Protein 1S7I (pdb70)

Sequence (124 aa):
LYFQGNMKYLCLIYFDEAKLAAVPAEELAAIVDECMTYSDQLGKAGHYIASHALQSVQTATTLRHQGGRLAMTDGPFAETKEQLGGFYLIEARDLNQALQIAAKIPPGRLGCVEVRPVKEWEGS

B-factor: mean 33.37, std 12.01, range [13.42, 81.53]

Radius of gyration: 16.92 Å; Cα contacts (8 Å, |Δi|>4): 198; chains: 1; bounding box: 26×42×53 Å

CATH classification: 3.30.70.1060

Secondary structure (DSSP, 8-state):
------EEEEEEEEE-GGGSSSS-HHHHHHHHHHHHHHHHHHHHHT-EEEEEEPPPGGG-EEEEE-SS-EEEEES-SS--SSEEEEEEEEEESSHHHHHHHHTT-GGGGGSEEEEEE-S-----

Solvent-accessible surface area: 8825 Å² total; per-residue (Å²): 211,182,86,106,33,54,80,49,8,55,0,16,7,55,21,21,45,86,116,55,100,87,28,80,83,152,90,47,52,43,13,94,88,78,24,124,75,29,21,93,105,7,38,196,69,48,33,79,65,31,22,122,96,83,149,39,35,149,85,32,82,27,99,148,144,143,60,80,172,106,49,143,77,131,9,34,149,44,159,62,150,60,28,62,12,1,47,4,41,0,47,8,147,50,76,102,41,0,79,118,12,5,91,136,3,6,20,12,150,47,37,57,38,64,26,132,74,49,199,128,137,94,40,112

InterPro domains:
  IPR005545 YCII-related [PF03795] (1-116)
  IPR011008 Dimeric alpha-beta barrel [SSF54909] (1-116)

Structure (mmCIF, N/CA/C/O backbone):
data_1S7I
#
_entry.id   1S7I
#
_cell.length_a   103.437
_cell.length_b   103.437
_cell.length_c   103.437
_cell.angle_alpha   90.00
_cell.angle_beta   90.00
_cell.angle_gamma   90.00
#
_symmetry.space_group_name_H-M   'P 41 3 2'
#
loop_
_entity.id
_entity.type
_entity.pdbx_description
1 polymer 'hypothetical protein PA1349'
2 water water
#
loop_
_atom_site.group_PDB
_atom_site.id
_atom_site.type_symbol
_atom_site.label_atom_id
_atom_site.label_alt_id
_atom_site.label_comp_id
_atom_site.label_asym_id
_atom_site.label_entity_id
_atom_site.label_seq_id
_atom_site.pdbx_PDB_ins_code
_atom_site.Cartn_x
_atom_site.Cartn_y
_atom_site.Cartn_z
_atom_site.occupancy
_atom_site.B_iso_or_equiv
_atom_site.auth_seq_id
_atom_site.auth_comp_id
_atom_site.auth_asym_id
_atom_site.auth_atom_id
_atom_site.pdbx_PDB_model_num
ATOM 1 N N . LEU A 1 1 ? -19.416 30.604 -46.646 1.00 43.41 1 LEU A N 1
ATOM 2 C CA . LEU A 1 1 ? -18.220 30.905 -45.809 1.00 43.17 1 LEU A CA 1
ATOM 3 C C . LEU A 1 1 ? -18.680 31.251 -44.402 1.00 42.84 1 LEU A C 1
ATOM 4 O O . LEU A 1 1 ? -19.711 31.896 -44.213 1.00 42.74 1 LEU A O 1
ATOM 9 N N . TYR A 1 2 ? -17.907 30.816 -43.417 1.00 41.79 2 TYR A N 1
ATOM 10 C CA . TYR A 1 2 ? -18.241 31.062 -42.027 1.00 40.54 2 TYR A CA 1
ATOM 11 C C . TYR A 1 2 ? -17.249 32.020 -41.397 1.00 40.93 2 TYR A C 1
ATOM 12 O O . TYR A 1 2 ? -16.089 32.081 -41.812 1.00 41.28 2 TYR A O 1
ATOM 21 N N . PHE A 1 3 ? -17.709 32.779 -40.407 1.00 40.21 3 PHE A N 1
ATOM 22 C CA . PHE A 1 3 ? -16.830 33.699 -39.705 1.00 40.62 3 PHE A CA 1
ATOM 23 C C . PHE A 1 3 ? -15.769 32.787 -39.096 1.00 41.58 3 PHE A C 1
ATOM 24 O O . PHE A 1 3 ? -16.100 31.703 -38.618 1.00 41.29 3 PHE A O 1
ATOM 32 N N . GLN A 1 4 ? -14.507 33.203 -39.097 1.00 42.65 4 GLN A N 1
ATOM 33 C CA . GLN A 1 4 ? -13.475 32.330 -38.559 1.00 45.06 4 GLN A CA 1
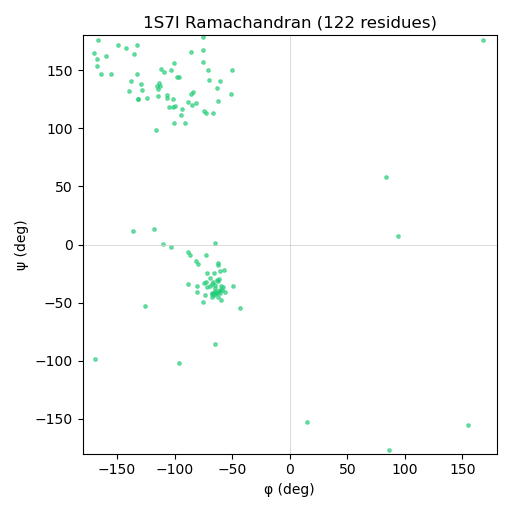ATOM 34 C C . GLN A 1 4 ? -13.099 32.435 -37.089 1.00 46.39 4 GLN A C 1
ATOM 35 O O . GLN A 1 4 ? -12.403 33.347 -36.647 1.00 46.01 4 GLN A O 1
ATOM 41 N N . GLY A 1 5 ? -13.599 31.434 -36.367 1.00 49.52 5 GLY A N 1
ATOM 42 C CA . GLY A 1 5 ? -13.416 31.234 -34.936 1.00 49.93 5 GLY A CA 1
ATOM 43 C C . GLY A 1 5 ? -12.910 32.269 -33.955 1.00 48.79 5 GLY A C 1
ATOM 44 O O . GLY A 1 5 ? -13.081 33.477 -34.124 1.00 50.07 5 GLY A O 1
ATOM 45 N N . ASN A 1 6 ? -12.295 31.734 -32.900 1.00 48.00 6 ASN A N 1
ATOM 46 C CA . ASN A 1 6 ? -11.713 32.482 -31.788 1.00 46.10 6 ASN A CA 1
ATOM 47 C C . ASN A 1 6 ? -12.750 32.850 -30.726 1.00 42.99 6 ASN A C 1
ATOM 48 O O . ASN A 1 6 ? -12.970 34.022 -30.423 1.00 42.04 6 ASN A O 1
ATOM 53 N N . MET A 1 7 ? -13.392 31.821 -30.177 1.00 40.43 7 MET A N 1
ATOM 54 C CA . MET A 1 7 ? -14.380 31.987 -29.116 1.00 37.93 7 MET A CA 1
ATOM 55 C C . MET A 1 7 ? -13.589 32.029 -27.816 1.00 33.61 7 MET A C 1
ATOM 56 O O . MET A 1 7 ? -12.878 31.075 -27.501 1.00 31.35 7 MET A O 1
ATOM 61 N N . LYS A 1 8 ? -13.700 33.126 -27.070 1.00 29.52 8 LYS A N 1
ATOM 62 C CA . LYS A 1 8 ? -12.978 33.258 -25.806 1.00 26.08 8 LYS A CA 1
ATOM 63 C C . LYS A 1 8 ? -13.894 33.198 -24.583 1.00 25.29 8 LYS A C 1
ATOM 64 O O . LYS A 1 8 ? -15.056 33.613 -24.633 1.00 24.53 8 LYS A O 1
ATOM 70 N N . TYR A 1 9 ? -13.357 32.674 -23.486 1.00 23.10 9 TYR A N 1
ATOM 71 C CA . TYR A 1 9 ? -14.109 32.524 -22.249 1.00 22.53 9 TYR A CA 1
ATOM 72 C C . TYR A 1 9 ? -13.270 32.920 -21.046 1.00 22.59 9 TYR A C 1
ATOM 73 O O . TYR A 1 9 ? -12.074 32.628 -20.993 1.00 22.39 9 TYR A O 1
ATOM 82 N N . LEU A 1 10 ? -13.903 33.583 -20.083 1.00 21.36 10 LEU A N 1
ATOM 83 C CA . LEU A 1 10 ? -13.224 33.977 -18.853 1.00 21.29 10 LEU A CA 1
ATOM 84 C C . LEU A 1 10 ? -13.602 32.953 -17.768 1.00 20.79 10 LEU A C 1
ATOM 85 O O . LEU A 1 10 ? -14.776 32.770 -17.444 1.00 21.02 10 LEU A O 1
ATOM 90 N N . CYS A 1 11 ? -12.606 32.260 -17.233 1.00 20.73 11 CYS A N 1
ATOM 91 C CA . CYS A 1 11 ? -12.846 31.265 -16.196 1.00 21.93 11 CYS A CA 1
ATOM 92 C C . CYS A 1 11 ? -12.495 31.909 -14.862 1.00 22.12 11 CYS A C 1
ATOM 93 O O . CYS A 1 11 ? -11.319 32.089 -14.534 1.00 21.05 11 CYS A O 1
ATOM 96 N N . LEU A 1 12 ? -13.538 32.268 -14.115 1.00 21.68 12 LEU A N 1
ATOM 97 C CA . LEU A 1 12 ? -13.405 32.947 -12.827 1.00 21.36 12 LEU A CA 1
ATOM 98 C C . LEU A 1 12 ? -13.279 31.981 -11.662 1.00 20.88 12 LEU A C 1
ATOM 99 O O . LEU A 1 12 ? -14.150 31.146 -11.436 1.00 20.75 12 LEU A O 1
ATOM 104 N N . ILE A 1 13 ? -12.185 32.117 -10.921 1.00 21.21 13 ILE A N 1
ATOM 105 C CA . ILE A 1 13 ? -11.905 31.264 -9.775 1.00 21.42 13 ILE A CA 1
ATOM 106 C C . ILE A 1 13 ? -12.388 31.916 -8.487 1.00 21.74 13 ILE A C 1
ATOM 107 O O . ILE A 1 13 ? -11.842 32.924 -8.034 1.00 21.65 13 ILE A O 1
ATOM 112 N N . TYR A 1 14 ? -13.423 31.315 -7.911 1.00 20.76 14 TYR A N 1
ATOM 113 C CA . TYR A 1 14 ? -14.054 31.800 -6.694 1.00 21.14 14 TYR A CA 1
ATOM 114 C C . TYR A 1 14 ? -13.841 30.859 -5.508 1.00 22.60 14 TYR A C 1
ATOM 115 O O . TYR A 1 14 ? -13.959 29.643 -5.643 1.00 22.85 14 TYR A O 1
ATOM 124 N N . PHE A 1 15 ? -13.522 31.426 -4.350 1.00 23.20 15 PHE A N 1
ATOM 125 C CA . PHE A 1 15 ? -13.349 30.635 -3.138 1.00 23.89 15 PHE A CA 1
ATOM 126 C C . PHE A 1 15 ? -13.299 31.522 -1.910 1.00 24.48 15 PHE A C 1
ATOM 127 O O . PHE A 1 15 ? -12.943 32.694 -1.986 1.00 23.21 15 PHE A O 1
ATOM 135 N N . ASP A 1 16 ? -13.687 30.950 -0.780 1.00 25.38 16 ASP A N 1
ATOM 136 C CA . ASP A 1 16 ? -13.697 31.655 0.487 1.00 27.65 16 ASP A CA 1
ATOM 137 C C . ASP A 1 16 ? -12.254 31.832 0.972 1.00 28.71 16 ASP A C 1
ATOM 138 O O . ASP A 1 16 ? -11.586 30.850 1.296 1.00 30.17 16 ASP A O 1
ATOM 143 N N . GLU A 1 17 ? -11.770 33.071 1.019 1.00 28.96 17 GLU A N 1
ATOM 144 C CA . GLU A 1 17 ? -10.402 33.336 1.475 1.00 30.32 17 GLU A CA 1
ATOM 145 C C . GLU A 1 17 ? -10.168 32.850 2.899 1.00 32.52 17 GLU A C 1
ATOM 146 O O . GLU A 1 17 ? -9.084 32.381 3.234 1.00 33.58 17 GLU A O 1
ATOM 152 N N . ALA A 1 18 ? -11.196 32.968 3.730 1.00 35.06 18 ALA A N 1
ATOM 153 C CA . ALA A 1 18 ? -11.117 32.578 5.131 1.00 39.32 18 ALA A CA 1
ATOM 154 C C . ALA A 1 18 ? -10.902 31.097 5.350 1.00 41.97 18 ALA A C 1
ATOM 155 O O . ALA A 1 18 ? -10.833 30.645 6.487 1.00 44.51 18 ALA A O 1
ATOM 157 N N . LYS A 1 19 ? -10.790 30.338 4.270 1.00 45.52 19 LYS A N 1
ATOM 158 C CA . LYS A 1 19 ? -10.590 28.907 4.396 1.00 48.00 19 LYS A CA 1
ATOM 159 C C . LYS A 1 19 ? -9.269 28.435 3.810 1.00 50.09 19 LYS A C 1
ATOM 160 O O . LYS A 1 19 ? -9.061 27.243 3.623 1.00 52.48 19 LYS A O 1
ATOM 166 N N . LEU A 1 20 ? -8.376 29.379 3.529 1.00 51.89 20 LEU A N 1
ATOM 167 C CA . LEU A 1 20 ? -7.055 29.058 2.996 1.00 53.51 20 LEU A CA 1
ATOM 168 C C . LEU A 1 20 ? -6.134 28.789 4.179 1.00 55.29 20 LEU A C 1
ATOM 169 O O . LEU A 1 20 ? -4.997 28.346 4.021 1.00 56.88 20 LEU A O 1
ATOM 174 N N . ALA A 1 21 ? -6.640 29.083 5.370 1.00 56.00 21 ALA A N 1
ATOM 175 C CA . ALA A 1 21 ? -5.887 28.869 6.591 1.00 56.51 21 ALA A CA 1
ATOM 176 C C . ALA A 1 21 ? -6.016 27.395 6.932 1.00 56.84 21 ALA A C 1
ATOM 177 O O . ALA A 1 21 ? -5.080 26.768 7.427 1.00 57.52 21 ALA A O 1
ATOM 179 N N . ALA A 1 22 ? -7.190 26.847 6.644 1.00 56.54 22 ALA A N 1
ATOM 180 C CA . ALA A 1 22 ? -7.473 25.447 6.912 1.00 56.90 22 ALA A CA 1
ATOM 181 C C . ALA A 1 22 ? -6.719 24.517 5.962 1.00 57.18 22 ALA A C 1
ATOM 182 O O . ALA A 1 22 ? -6.471 23.355 6.288 1.00 57.63 22 ALA A O 1
ATOM 184 N N . VAL A 1 23 ? -6.355 25.024 4.787 1.00 56.83 23 VAL A N 1
ATOM 185 C CA . VAL A 1 23 ? -5.643 24.210 3.810 1.00 56.15 23 VAL A CA 1
ATOM 186 C C . VAL A 1 23 ? -4.158 24.142 4.120 1.00 56.81 23 VAL A C 1
ATOM 187 O O . VAL A 1 23 ? -3.477 25.168 4.180 1.00 57.61 23 VAL A O 1
ATOM 191 N N . PRO A 1 24 ? -3.632 22.922 4.319 1.00 56.84 24 PRO A N 1
ATOM 192 C CA . PRO A 1 24 ? -2.210 22.760 4.621 1.00 56.49 24 PRO A CA 1
ATOM 193 C C . PRO A 1 24 ? -1.350 23.496 3.607 1.00 56.75 24 PRO A C 1
ATOM 194 O O . PRO A 1 24 ? -1.525 23.347 2.399 1.00 56.45 24 PRO A O 1
ATOM 198 N N . ALA A 1 25 ? -0.429 24.300 4.122 1.00 57.12 25 ALA A N 1
ATOM 199 C CA . ALA A 1 25 ? 0.470 25.098 3.301 1.00 57.58 25 ALA A CA 1
ATOM 200 C C . ALA A 1 25 ? 1.167 24.331 2.180 1.00 58.22 25 ALA A C 1
ATOM 201 O O . ALA A 1 25 ? 1.389 24.876 1.099 1.00 58.65 25 ALA A O 1
ATOM 203 N N . GLU A 1 26 ? 1.515 23.074 2.428 1.00 59.12 26 GLU A N 1
ATOM 204 C CA . GLU A 1 26 ? 2.209 22.286 1.417 1.00 59.96 26 GLU A CA 1
ATOM 205 C C . GLU A 1 26 ? 1.308 21.887 0.255 1.00 59.12 26 GLU A C 1
ATOM 206 O O . GLU A 1 26 ? 1.749 21.838 -0.894 1.00 58.77 26 GLU A O 1
ATOM 212 N N . GLU A 1 27 ? 0.049 21.598 0.562 1.00 57.92 27 GLU A N 1
ATOM 213 C CA . GLU A 1 27 ? -0.924 21.219 -0.454 1.00 57.17 27 GLU A CA 1
ATOM 214 C C . GLU A 1 27 ? -1.291 22.453 -1.272 1.00 54.64 27 GLU A C 1
ATOM 215 O O . GLU A 1 27 ? -1.583 22.374 -2.464 1.00 53.49 27 GLU A O 1
ATOM 221 N N . LEU A 1 28 ? -1.262 23.595 -0.600 1.00 52.72 28 LEU A N 1
ATOM 222 C CA . LEU A 1 28 ? -1.570 24.882 -1.201 1.00 49.94 28 LEU A CA 1
ATOM 223 C C . LEU A 1 28 ? -0.479 25.203 -2.226 1.00 48.08 28 LEU A C 1
ATOM 224 O O . LEU A 1 28 ? -0.733 25.840 -3.251 1.00 47.21 28 LEU A O 1
ATOM 229 N N . ALA A 1 29 ? 0.738 24.748 -1.935 1.00 46.23 29 ALA A N 1
ATOM 230 C CA . ALA A 1 29 ? 1.883 24.965 -2.813 1.00 44.46 29 ALA A CA 1
ATOM 231 C C . ALA A 1 29 ? 1.778 24.053 -4.028 1.00 44.02 29 ALA A C 1
ATOM 232 O O . ALA A 1 29 ? 2.197 24.410 -5.129 1.00 44.33 29 ALA A O 1
ATOM 234 N N . ALA A 1 30 ? 1.216 22.869 -3.815 1.00 42.98 30 ALA A N 1
ATOM 235 C CA . ALA A 1 30 ? 1.032 21.908 -4.890 1.00 42.22 30 ALA A CA 1
ATOM 236 C C . ALA A 1 30 ? 0.093 22.511 -5.933 1.00 42.35 30 ALA A C 1
ATOM 237 O O . ALA A 1 30 ? 0.353 22.431 -7.137 1.00 42.82 30 ALA A O 1
ATOM 239 N N . ILE A 1 31 ? -0.999 23.112 -5.460 1.00 41.52 31 ILE A N 1
ATOM 240 C CA . ILE A 1 31 ? -1.981 23.747 -6.339 1.00 40.25 31 ILE A CA 1
ATOM 241 C C . ILE A 1 31 ? -1.283 24.782 -7.207 1.00 39.10 31 ILE A C 1
ATOM 242 O O . ILE A 1 31 ? -1.579 24.908 -8.396 1.00 38.60 31 ILE A O 1
ATOM 247 N N . VAL A 1 32 ? -0.357 25.522 -6.602 1.00 37.13 32 VAL A N 1
ATOM 248 C CA . VAL A 1 32 ? 0.383 26.541 -7.329 1.00 37.12 32 VAL A CA 1
ATOM 249 C C . VAL A 1 32 ? 1.244 25.906 -8.409 1.00 38.06 32 VAL A C 1
ATOM 250 O O . VAL A 1 32 ? 1.377 26.449 -9.506 1.00 37.38 32 VAL A O 1
ATOM 254 N N . ASP A 1 33 ? 1.820 24.747 -8.108 1.00 39.51 33 ASP A N 1
ATOM 255 C CA . ASP A 1 33 ? 2.662 24.070 -9.084 1.00 41.55 33 ASP A CA 1
ATOM 256 C C . ASP A 1 33 ? 1.871 23.439 -10.213 1.00 40.52 33 ASP A C 1
ATOM 257 O O . ASP A 1 33 ? 2.251 23.547 -11.379 1.00 39.27 33 ASP A O 1
ATOM 262 N N . GLU A 1 34 ? 0.773 22.779 -9.861 1.00 39.97 34 GLU A N 1
ATOM 263 C CA . GLU A 1 34 ? -0.082 22.144 -10.852 1.00 39.74 34 GLU A CA 1
ATOM 264 C C . GLU A 1 34 ? -0.640 23.221 -11.763 1.00 38.70 34 GLU A C 1
ATOM 265 O O . GLU A 1 34 ? -0.884 23.000 -12.949 1.00 37.72 34 GLU A O 1
ATOM 271 N N . CYS A 1 35 ? -0.834 24.398 -11.186 1.00 39.00 35 CYS A N 1
ATOM 272 C CA . CYS A 1 35 ? -1.378 25.518 -11.919 1.00 39.83 35 CYS A CA 1
ATOM 273 C C . CYS A 1 35 ? -0.406 26.000 -12.987 1.00 40.03 35 CYS A C 1
ATOM 274 O O . CYS A 1 35 ? -0.815 26.299 -14.108 1.00 39.22 35 CYS A O 1
ATOM 277 N N . MET A 1 36 ? 0.880 26.071 -12.647 1.00 40.43 36 MET A N 1
ATOM 278 C CA . MET A 1 36 ? 1.883 26.508 -13.617 1.00 40.98 36 MET A CA 1
ATOM 279 C C . MET A 1 36 ? 1.991 25.459 -14.717 1.00 38.96 36 MET A C 1
ATOM 280 O O . MET A 1 36 ? 2.074 25.790 -15.896 1.00 38.21 36 MET A O 1
ATOM 285 N N . THR A 1 37 ? 1.980 24.191 -14.322 1.00 37.24 37 THR A N 1
ATOM 286 C CA . THR A 1 37 ? 2.070 23.093 -15.273 1.00 37.43 37 THR A CA 1
ATOM 287 C C . THR A 1 37 ? 0.861 23.076 -16.211 1.00 38.25 37 THR A C 1
ATOM 288 O O . THR A 1 37 ? 1.006 22.849 -17.416 1.00 38.86 37 THR A O 1
ATOM 292 N N . TYR A 1 38 ? -0.328 23.320 -15.659 1.00 37.57 38 TYR A N 1
ATOM 293 C CA . TYR A 1 38 ? -1.549 23.325 -16.461 1.00 36.10 38 TYR A CA 1
ATOM 294 C C . TYR A 1 38 ? -1.550 24.478 -17.465 1.00 35.47 38 TYR A C 1
ATOM 295 O O . TYR A 1 38 ? -1.954 24.305 -18.614 1.00 34.77 38 TYR A O 1
ATOM 304 N N . SER A 1 39 ? -1.097 25.651 -17.033 1.00 35.28 39 SER A N 1
ATOM 305 C CA . SER A 1 39 ? -1.033 26.814 -17.915 1.00 36.11 39 SER A CA 1
ATOM 306 C C . SER A 1 39 ? -0.122 26.518 -19.097 1.00 36.62 39 SER A C 1
ATOM 307 O O . SER A 1 39 ? -0.411 26.918 -20.223 1.00 36.61 39 SER A O 1
ATOM 310 N N . ASP A 1 40 ? 0.981 25.819 -18.833 1.00 38.16 40 ASP A N 1
ATOM 311 C CA . ASP A 1 40 ? 1.934 25.470 -19.886 1.00 39.53 40 ASP A CA 1
ATOM 312 C C . ASP A 1 40 ? 1.297 24.522 -20.883 1.00 38.09 40 ASP A C 1
ATOM 313 O O . ASP A 1 40 ? 1.464 24.671 -22.090 1.00 38.03 40 ASP A O 1
ATOM 318 N N . GLN A 1 41 ? 0.566 23.542 -20.378 1.00 37.20 41 GLN A N 1
ATOM 319 C CA . GLN A 1 41 ? -0.099 22.598 -21.257 1.00 38.63 41 GLN A CA 1
ATOM 320 C C . GLN A 1 41 ? -1.151 23.331 -22.076 1.00 37.46 41 GLN A C 1
ATOM 321 O O . GLN A 1 41 ? -1.322 23.054 -23.260 1.00 38.44 41 GLN A O 1
ATOM 327 N N . LEU A 1 42 ? -1.859 24.263 -21.443 1.00 35.78 42 LEU A N 1
ATOM 328 C CA . LEU A 1 42 ? -2.881 25.031 -22.146 1.00 34.48 42 LEU A CA 1
ATOM 329 C C . LEU A 1 42 ? -2.220 25.857 -23.235 1.00 33.82 42 LEU A C 1
ATOM 330 O O . LEU A 1 42 ? -2.735 25.962 -24.346 1.00 32.61 42 LEU A O 1
ATOM 335 N N . GLY A 1 43 ? -1.077 26.445 -22.903 1.00 33.69 43 GLY A N 1
ATOM 336 C CA . GLY A 1 43 ? -0.355 27.248 -23.870 1.00 35.11 43 GLY A CA 1
ATOM 337 C C . GLY A 1 43 ? 0.033 26.427 -25.086 1.00 36.10 43 GLY A C 1
ATOM 338 O O . GLY A 1 43 ? -0.189 26.846 -26.222 1.00 35.77 43 GLY A O 1
ATOM 339 N N . LYS A 1 44 ? 0.605 25.249 -24.852 1.00 37.06 44 LYS A N 1
ATOM 340 C CA . LYS A 1 44 ? 1.013 24.386 -25.952 1.00 38.91 44 LYS A CA 1
ATOM 341 C C . LYS A 1 44 ? -0.169 23.931 -26.795 1.00 38.75 44 LYS A C 1
ATOM 342 O O . LYS A 1 44 ? -0.019 23.711 -27.997 1.00 40.78 44 LYS A O 1
ATOM 348 N N . ALA A 1 45 ? -1.340 23.802 -26.171 1.00 37.94 45 ALA A N 1
ATOM 349 C CA . ALA A 1 45 ? -2.553 23.370 -26.869 1.00 35.62 45 ALA A CA 1
ATOM 350 C C . ALA A 1 45 ? -3.206 24.505 -27.659 1.00 34.81 45 ALA A C 1
ATOM 351 O O . ALA A 1 45 ? -4.040 24.262 -28.525 1.00 36.22 45 ALA A O 1
ATOM 353 N N . GLY A 1 46 ? -2.827 25.744 -27.357 1.00 34.40 46 GLY A N 1
ATOM 354 C CA . GLY A 1 46 ? -3.389 26.887 -28.060 1.00 32.71 46 GLY A CA 1
ATOM 355 C C . GLY A 1 46 ? -4.589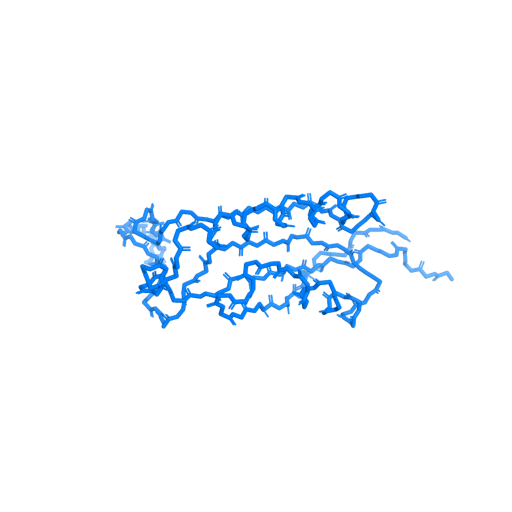 27.532 -27.383 1.00 31.66 46 GLY A C 1
ATOM 356 O O . GLY A 1 46 ? -5.217 28.420 -27.953 1.00 32.02 46 GLY A O 1
ATOM 357 N N . HIS A 1 47 ? -4.906 27.093 -26.168 1.00 31.44 47 HIS A N 1
ATOM 358 C CA . HIS A 1 47 ? -6.043 27.628 -25.418 1.00 30.82 47 HIS A CA 1
ATOM 359 C C . HIS A 1 47 ? -5.687 28.834 -24.572 1.00 30.10 47 HIS A C 1
ATOM 360 O O . HIS A 1 47 ? -6.495 29.739 -24.392 1.00 30.39 47 HIS A O 1
ATOM 367 N N . TYR A 1 48 ? -4.472 28.832 -24.049 1.00 29.03 48 TYR A N 1
ATOM 368 C CA . TYR A 1 48 ? -4.014 29.895 -23.173 1.00 28.54 48 TYR A CA 1
ATOM 369 C C . TYR A 1 48 ? -3.934 31.279 -23.785 1.00 28.53 48 TYR A C 1
ATOM 370 O O . TYR A 1 48 ? -3.429 31.450 -24.895 1.00 31.39 48 TYR A O 1
ATOM 379 N N . ILE A 1 49 ? -4.441 32.263 -23.048 1.00 26.79 49 ILE A N 1
ATOM 380 C CA . ILE A 1 49 ? -4.384 33.663 -23.458 1.00 26.68 49 ILE A CA 1
ATOM 381 C C . ILE A 1 49 ? -3.739 34.406 -22.287 1.00 27.65 49 ILE A C 1
ATOM 382 O O . ILE A 1 49 ? -2.753 35.126 -22.461 1.00 28.61 49 ILE A O 1
ATOM 387 N N . ALA A 1 50 ? -4.296 34.218 -21.091 1.00 26.86 50 ALA A N 1
ATOM 388 C CA . ALA A 1 50 ? -3.763 34.845 -19.882 1.00 26.43 50 ALA A CA 1
ATOM 389 C C . ALA A 1 50 ? -4.370 34.236 -18.628 1.00 26.89 50 ALA A C 1
ATOM 390 O O . ALA A 1 50 ? -5.429 33.611 -18.672 1.00 27.11 50 ALA A O 1
ATOM 392 N N . SER A 1 51 ? -3.678 34.408 -17.511 1.00 26.28 51 SER A N 1
ATOM 393 C CA . SER A 1 51 ? -4.163 33.910 -16.230 1.00 26.79 51 SER A CA 1
ATOM 394 C C . SER A 1 51 ? -3.380 34.578 -15.105 1.00 26.57 51 SER A C 1
ATOM 395 O O . SER A 1 51 ? -2.198 34.899 -15.261 1.00 25.76 51 SER A O 1
ATOM 398 N N . HIS A 1 52 ? -4.054 34.798 -13.981 1.00 24.74 52 HIS A N 1
ATOM 399 C CA . HIS A 1 52 ? -3.441 35.424 -12.817 1.00 23.50 52 HIS A CA 1
ATOM 400 C C . HIS A 1 52 ? -4.163 35.024 -11.550 1.00 23.43 52 HIS A C 1
ATOM 401 O O . HIS A 1 52 ? -5.376 34.800 -11.557 1.00 21.61 52 HIS A O 1
ATOM 408 N N . ALA A 1 53 ? -3.401 34.919 -10.468 1.00 22.91 53 ALA A N 1
ATOM 409 C CA . ALA A 1 53 ? -3.969 34.643 -9.158 1.00 21.61 53 ALA A CA 1
ATOM 410 C C . ALA A 1 53 ? -4.070 36.072 -8.625 1.00 21.70 53 ALA A C 1
ATOM 411 O O . ALA A 1 53 ? -3.220 36.916 -8.930 1.00 21.45 53 ALA A O 1
ATOM 413 N N . LEU A 1 54 ? -5.113 36.361 -7.862 1.00 20.83 54 LEU A N 1
ATOM 414 C CA . LEU A 1 54 ? -5.276 37.702 -7.333 1.00 21.53 54 LEU A CA 1
ATOM 415 C C . LEU A 1 54 ? -4.890 37.761 -5.862 1.00 22.49 54 LEU A C 1
ATOM 416 O O . LEU A 1 54 ? -4.998 36.769 -5.138 1.00 22.85 54 LEU A O 1
ATOM 421 N N . GLN A 1 55 ? -4.411 38.920 -5.428 1.00 22.71 55 GLN A N 1
ATOM 422 C CA . GLN A 1 55 ? -4.076 39.087 -4.032 1.00 22.37 55 GLN A CA 1
ATOM 423 C C . GLN A 1 55 ? -5.418 39.241 -3.313 1.00 22.56 55 GLN A C 1
ATOM 424 O O . GLN A 1 55 ? -6.458 39.418 -3.950 1.00 20.89 55 GLN A O 1
ATOM 430 N N . SER A 1 56 ? -5.390 39.151 -1.991 1.00 23.43 56 SER A N 1
ATOM 431 C CA . SER A 1 56 ? -6.589 39.258 -1.162 1.00 23.94 56 SER A CA 1
ATOM 432 C C . SER A 1 56 ? -7.460 40.475 -1.469 1.00 23.79 56 SER A C 1
ATOM 433 O O . SER A 1 56 ? -6.958 41.520 -1.890 1.00 23.24 56 SER A O 1
ATOM 436 N N . VAL A 1 57 ? -8.768 40.334 -1.249 1.00 23.34 57 VAL A N 1
ATOM 437 C CA . VAL A 1 57 ? -9.699 41.432 -1.478 1.00 23.59 57 VAL A CA 1
ATOM 438 C C . VAL A 1 57 ? -9.323 42.565 -0.545 1.00 25.11 57 VAL A C 1
ATOM 439 O O . VAL A 1 57 ? -9.763 43.697 -0.725 1.00 26.42 57 VAL A O 1
ATOM 443 N N . GLN A 1 58 ? -8.510 42.251 0.462 1.00 26.63 58 GLN A N 1
ATOM 444 C CA . GLN A 1 58 ? -8.050 43.256 1.418 1.00 27.10 58 GLN A CA 1
ATOM 445 C C . GLN A 1 58 ? -7.153 44.269 0.713 1.00 24.92 58 GLN A C 1
ATOM 446 O O . GLN A 1 58 ? -7.024 45.409 1.159 1.00 24.51 58 GLN A O 1
ATOM 452 N N . THR A 1 59 ? -6.540 43.844 -0.391 1.00 22.07 59 THR A N 1
ATOM 453 C CA . THR A 1 59 ? -5.660 44.713 -1.165 1.00 21.54 59 THR A CA 1
ATOM 454 C C . THR A 1 59 ? -6.430 45.504 -2.209 1.00 21.79 59 THR A C 1
ATOM 455 O O . THR A 1 59 ? -5.869 46.374 -2.868 1.00 22.05 59 THR A O 1
ATOM 459 N N . ALA A 1 60 ? -7.714 45.204 -2.355 1.00 21.88 60 ALA A N 1
ATOM 460 C CA . ALA A 1 60 ? -8.544 45.877 -3.345 1.00 22.88 60 ALA A CA 1
ATOM 461 C C . ALA A 1 60 ? -8.955 47.295 -2.958 1.00 23.89 60 ALA A C 1
ATOM 462 O O . ALA A 1 60 ? -8.966 47.664 -1.783 1.00 24.12 60 ALA A O 1
ATOM 464 N N . THR A 1 61 ? -9.273 48.085 -3.979 1.00 24.62 61 THR A N 1
ATOM 465 C CA . THR A 1 61 ? -9.738 49.458 -3.828 1.00 24.44 61 THR A CA 1
ATOM 466 C C . THR A 1 61 ? -10.840 49.583 -4.867 1.00 23.83 61 THR A C 1
ATOM 467 O O . THR A 1 61 ? -10.653 49.183 -6.016 1.00 24.02 61 THR A O 1
ATOM 471 N N . THR A 1 62 ? -11.989 50.115 -4.473 1.00 21.89 62 THR A N 1
ATOM 472 C CA . THR A 1 62 ? -13.091 50.254 -5.410 1.00 22.35 62 THR A CA 1
ATOM 473 C C . THR A 1 62 ? -13.409 51.718 -5.707 1.00 22.81 62 THR A C 1
ATOM 474 O O . THR A 1 62 ? -13.393 52.570 -4.813 1.00 22.35 62 THR A O 1
ATOM 478 N N . LEU A 1 63 ? -13.676 51.999 -6.979 1.00 22.74 63 LEU A N 1
ATOM 479 C CA . LEU A 1 63 ? -14.019 53.342 -7.426 1.00 24.35 63 LEU A CA 1
ATOM 480 C C . LEU A 1 63 ? -15.457 53.326 -7.928 1.00 25.61 63 LEU A C 1
ATOM 481 O O . LEU A 1 63 ? -15.824 52.494 -8.763 1.00 25.31 63 LEU A O 1
ATOM 486 N N . ARG A 1 64 ? -16.276 54.237 -7.416 1.00 26.46 64 ARG A N 1
ATOM 487 C CA . ARG A 1 64 ? -17.665 54.300 -7.843 1.00 28.62 64 ARG A CA 1
ATOM 488 C C . ARG A 1 64 ? -18.037 55.709 -8.265 1.00 31.41 64 ARG A C 1
ATOM 489 O O . ARG A 1 64 ? -17.728 56.680 -7.578 1.00 30.91 64 ARG A O 1
ATOM 497 N N . HIS A 1 65 ? -18.685 55.807 -9.417 1.00 35.94 65 HIS A N 1
ATOM 498 C CA . HIS A 1 65 ? -19.133 57.085 -9.946 1.00 41.64 65 HIS A CA 1
ATOM 499 C C . HIS A 1 65 ? -20.562 57.204 -9.432 1.00 44.24 65 HIS A C 1
ATOM 500 O O . HIS A 1 65 ? -21.414 56.382 -9.761 1.00 45.02 65 HIS A O 1
ATOM 507 N N . GLN A 1 66 ? -20.821 58.205 -8.603 1.00 48.48 66 GLN A N 1
ATOM 508 C CA . GLN A 1 66 ? -22.155 58.379 -8.051 1.00 52.38 66 GLN A CA 1
ATOM 509 C C . GLN A 1 66 ? -22.912 59.398 -8.889 1.00 53.21 66 GLN A C 1
ATOM 510 O O . GLN A 1 66 ? -23.402 59.063 -9.972 1.00 55.40 66 GLN A O 1
ATOM 516 N N . GLY A 1 67 ? -23.023 60.633 -8.398 1.00 52.44 67 GLY A N 1
ATOM 517 C CA . GLY A 1 67 ? -23.712 61.661 -9.173 1.00 52.19 67 GLY A CA 1
ATOM 518 C C . GLY A 1 67 ? -22.847 61.857 -10.409 1.00 52.59 67 GLY A C 1
ATOM 519 O O . GLY A 1 67 ? -23.077 61.240 -11.466 1.00 53.30 67 GLY A O 1
ATOM 520 N N . GLY A 1 68 ? -21.838 62.709 -10.267 1.00 52.13 68 GLY A N 1
ATOM 521 C CA . GLY A 1 68 ? -20.878 62.951 -11.330 1.00 50.57 68 GLY A CA 1
ATOM 522 C C . GLY A 1 68 ? -19.578 62.933 -10.549 1.00 49.73 68 GLY A C 1
ATOM 523 O O . GLY A 1 68 ? -18.508 63.310 -11.033 1.00 50.21 68 GLY A O 1
ATOM 524 N N . ARG A 1 69 ? -19.717 62.470 -9.307 1.00 48.15 69 ARG A N 1
ATOM 525 C CA . ARG A 1 69 ? -18.645 62.382 -8.326 1.00 45.76 69 ARG A CA 1
ATOM 526 C C . ARG A 1 69 ? -18.029 60.986 -8.249 1.00 42.70 69 ARG A C 1
ATOM 527 O O . ARG A 1 69 ? -18.728 59.979 -8.375 1.00 43.22 69 ARG A O 1
ATOM 535 N N . LEU A 1 70 ? -16.719 60.932 -8.026 1.00 38.45 70 LEU A N 1
ATOM 536 C CA . LEU A 1 70 ? -16.014 59.659 -7.916 1.00 33.54 70 LEU A CA 1
ATOM 537 C C . LEU A 1 70 ? -15.655 59.409 -6.456 1.00 30.94 70 LEU A C 1
ATOM 538 O O . LEU A 1 70 ? -15.029 60.250 -5.809 1.00 29.78 70 LEU A O 1
ATOM 543 N N . ALA A 1 71 ? -16.059 58.255 -5.938 1.00 28.56 71 ALA A N 1
ATOM 544 C CA . ALA A 1 71 ? -15.774 57.900 -4.553 1.00 26.72 71 ALA A CA 1
ATOM 545 C C . ALA A 1 71 ? -14.841 56.704 -4.494 1.00 26.42 71 ALA A C 1
ATOM 546 O O . ALA A 1 71 ? -15.037 55.716 -5.203 1.00 27.22 71 ALA A O 1
ATOM 548 N N . MET A 1 72 ? -13.821 56.799 -3.650 1.00 24.90 72 MET A N 1
ATOM 549 C CA . MET A 1 72 ? -12.862 55.718 -3.490 1.00 25.32 72 MET A CA 1
ATOM 550 C C . MET A 1 72 ? -13.088 55.017 -2.155 1.00 26.14 72 MET A C 1
ATOM 551 O O . MET A 1 72 ? -13.181 55.664 -1.108 1.00 25.36 72 MET A O 1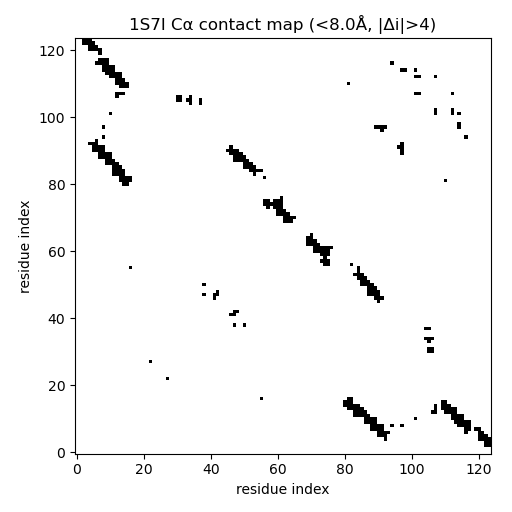
ATOM 556 N N . THR A 1 73 ? -13.204 53.695 -2.196 1.00 25.47 73 THR A N 1
ATOM 557 C CA . THR A 1 73 ? -13.375 52.927 -0.976 1.00 26.56 73 THR A CA 1
ATOM 558 C C . THR A 1 73 ? -12.440 51.728 -0.935 1.00 26.51 73 THR A C 1
ATOM 559 O O . THR A 1 73 ? -12.099 51.120 -1.951 1.00 25.93 73 THR A O 1
ATOM 563 N N . ASP A 1 74 ? -12.022 51.415 0.276 1.00 27.03 74 ASP A N 1
ATOM 564 C CA . ASP A 1 74 ? -11.129 50.314 0.547 1.00 26.54 74 ASP A CA 1
ATOM 565 C C . ASP A 1 74 ? -11.887 49.003 0.329 1.00 24.70 74 ASP A C 1
ATOM 566 O O . ASP A 1 74 ? -13.103 48.949 0.501 1.00 25.61 74 ASP A O 1
ATOM 571 N N . GLY A 1 75 ? -11.180 47.952 -0.064 1.00 22.91 75 GLY A N 1
ATOM 572 C CA . GLY A 1 75 ? -11.837 46.672 -0.251 1.00 22.67 75 GLY A CA 1
ATOM 573 C C . GLY A 1 75 ? -12.473 46.421 -1.607 1.00 23.24 75 GLY A C 1
ATOM 574 O O . GLY A 1 75 ? -12.395 47.259 -2.513 1.00 22.18 75 GLY A O 1
ATOM 575 N N . PRO A 1 76 ? -13.141 45.265 -1.760 1.00 22.09 76 PRO A N 1
ATOM 576 C CA . PRO A 1 76 ? -13.808 44.841 -2.993 1.00 21.36 76 PRO A CA 1
ATOM 577 C C . PRO A 1 76 ? -15.130 45.543 -3.315 1.00 21.55 76 PRO A C 1
ATOM 578 O O . PRO A 1 76 ? -15.609 46.384 -2.547 1.00 20.80 76 PRO A O 1
ATOM 582 N N . PHE A 1 77 ? -15.715 45.182 -4.454 1.00 20.52 77 PHE A N 1
ATOM 583 C CA . PHE A 1 77 ? -16.974 45.769 -4.909 1.00 21.37 77 PHE A CA 1
ATOM 584 C C . PHE A 1 77 ? -18.107 45.508 -3.930 1.00 21.40 77 PHE A C 1
ATOM 585 O O . PHE A 1 77 ? -19.046 46.298 -3.828 1.00 21.74 77 PHE A O 1
ATOM 593 N N . ALA A 1 78 ? -18.020 44.386 -3.227 1.00 21.34 78 ALA A N 1
ATOM 594 C CA . ALA A 1 78 ? -19.035 44.009 -2.255 1.00 23.06 78 ALA A CA 1
ATOM 595 C C . ALA A 1 78 ? -18.550 42.828 -1.434 1.00 24.18 78 ALA A C 1
ATOM 596 O O . ALA A 1 78 ? -17.588 42.160 -1.807 1.00 23.66 78 ALA A O 1
ATOM 598 N N . GLU A 1 79 ? -19.222 42.575 -0.318 1.00 25.94 79 GLU A N 1
ATOM 599 C CA . GLU A 1 79 ? -18.882 41.447 0.540 1.00 28.87 79 GLU A CA 1
ATOM 600 C C . GLU A 1 79 ? -19.627 40.239 -0.020 1.00 27.66 79 GLU A C 1
ATOM 601 O O . GLU A 1 79 ? -20.828 40.308 -0.270 1.00 29.34 79 GLU A O 1
ATOM 607 N N . THR A 1 80 ? -18.913 39.141 -0.237 1.00 26.09 80 THR A N 1
ATOM 608 C CA . THR A 1 80 ? -19.520 37.929 -0.768 1.00 24.68 80 THR A CA 1
ATOM 609 C C . THR A 1 80 ? -19.004 36.749 0.036 1.00 24.97 80 THR A C 1
ATOM 610 O O . THR A 1 80 ? -18.013 36.881 0.748 1.00 25.72 80 THR A O 1
ATOM 614 N N . LYS A 1 81 ? -19.674 35.605 -0.067 1.00 25.18 81 LYS A N 1
ATOM 615 C CA . LYS A 1 81 ? -19.253 34.404 0.657 1.00 26.15 81 LYS A CA 1
ATOM 616 C C . LYS A 1 81 ? -17.917 33.919 0.094 1.00 24.98 81 LYS A C 1
ATOM 617 O O . LYS A 1 81 ? -17.005 33.570 0.848 1.00 24.05 81 LYS A O 1
ATOM 623 N N . GLU A 1 82 ? -17.821 33.899 -1.235 1.00 23.60 82 GLU A N 1
ATOM 624 C CA . GLU A 1 82 ? -16.602 33.517 -1.936 1.00 22.23 82 GLU A CA 1
ATOM 625 C C . GLU A 1 82 ? -16.101 34.751 -2.698 1.00 23.23 82 GLU A C 1
ATOM 626 O O . GLU A 1 82 ? -16.887 35.472 -3.314 1.00 23.39 82 GLU A O 1
ATOM 632 N N . GLN A 1 83 ? -14.795 34.999 -2.643 1.00 22.40 83 GLN A N 1
ATOM 633 C CA . GLN A 1 83 ? -14.197 36.137 -3.329 1.00 20.90 83 GLN A CA 1
ATOM 634 C C . GLN A 1 83 ? -13.551 35.675 -4.627 1.00 20.85 83 GLN A C 1
ATOM 635 O O . GLN A 1 83 ? -13.192 34.506 -4.765 1.00 20.06 83 GLN A O 1
ATOM 641 N N . LEU A 1 84 ? -13.414 36.599 -5.577 1.00 21.33 84 LEU A N 1
ATOM 642 C CA . LEU A 1 84 ? -12.785 36.309 -6.860 1.00 21.08 84 LEU A CA 1
ATOM 643 C C . LEU A 1 84 ? -11.301 36.223 -6.539 1.00 21.31 84 LEU A C 1
ATOM 644 O O . LEU A 1 84 ? -10.695 37.224 -6.154 1.00 21.72 84 LEU A O 1
ATOM 649 N N . GLY A 1 85 ? -10.716 35.040 -6.694 1.00 21.25 85 GLY A N 1
ATOM 650 C CA . GLY A 1 85 ? -9.309 34.879 -6.371 1.00 21.45 85 GLY A CA 1
ATOM 651 C C . GLY A 1 85 ? -8.358 34.666 -7.536 1.00 21.95 85 GLY A C 1
ATOM 652 O O . GLY A 1 85 ? -7.154 34.519 -7.324 1.00 22.48 85 GLY A O 1
ATOM 653 N N . GLY A 1 86 ? -8.879 34.650 -8.760 1.00 20.47 86 GLY A N 1
ATOM 654 C CA . GLY A 1 86 ? -8.025 34.454 -9.922 1.00 20.96 86 GLY A CA 1
ATOM 655 C C . GLY A 1 86 ? -8.821 34.173 -11.185 1.00 21.68 86 GLY A C 1
ATOM 656 O O . GLY A 1 86 ? -10.045 34.058 -11.137 1.00 21.36 86 GLY A O 1
ATOM 657 N N . PHE A 1 87 ? -8.139 34.060 -12.321 1.00 20.67 87 PHE A N 1
ATOM 658 C CA . PHE A 1 87 ? -8.831 33.787 -13.572 1.00 21.65 87 PHE A CA 1
ATOM 659 C C . PHE A 1 87 ? -7.911 33.210 -14.631 1.00 22.46 87 PHE A C 1
ATOM 660 O O . PHE A 1 87 ? -6.690 33.329 -14.545 1.00 22.51 87 PHE A O 1
ATOM 668 N N . TYR A 1 88 ? -8.536 32.603 -15.634 1.00 22.80 88 TYR A N 1
ATOM 669 C CA . TYR A 1 88 ? -7.869 32.043 -16.800 1.00 23.81 88 TYR A CA 1
ATOM 670 C C . TYR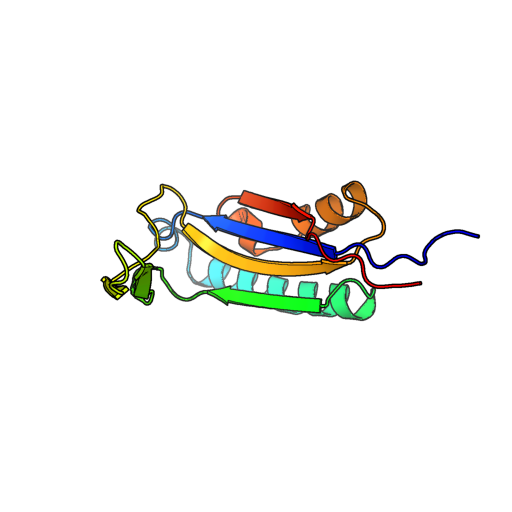 A 1 88 ? -8.684 32.587 -17.970 1.00 24.64 88 TYR A C 1
ATOM 671 O O . TYR A 1 88 ? -9.902 32.420 -18.004 1.00 24.81 88 TYR A O 1
ATOM 680 N N . LEU A 1 89 ? -8.027 33.251 -18.910 1.00 24.54 89 LEU A N 1
ATOM 681 C CA . LEU A 1 89 ? -8.710 33.767 -20.091 1.00 25.21 89 LEU A CA 1
ATOM 682 C C . LEU A 1 89 ? -8.259 32.780 -21.161 1.00 26.04 89 LEU A C 1
ATOM 683 O O . LEU A 1 89 ? -7.063 32.664 -21.439 1.00 26.42 89 LEU A O 1
ATOM 688 N N . ILE A 1 90 ? -9.203 32.059 -21.751 1.00 25.46 90 ILE A N 1
ATOM 689 C CA . ILE A 1 90 ? -8.863 31.055 -22.748 1.00 25.24 90 ILE A CA 1
ATOM 690 C C . ILE A 1 90 ? -9.735 31.164 -23.975 1.00 27.32 90 ILE A C 1
ATOM 691 O O . ILE A 1 90 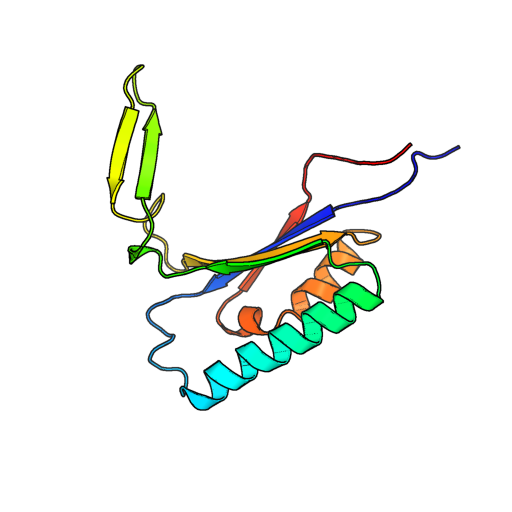? -10.698 31.922 -24.004 1.00 27.27 90 ILE A O 1
ATOM 696 N N . GLU A 1 91 ? -9.375 30.406 -25.002 1.00 30.10 91 GLU A N 1
ATOM 697 C CA . GLU A 1 91 ? -10.197 30.350 -26.192 1.00 32.22 91 GLU A CA 1
ATOM 698 C C . GLU A 1 91 ? -10.374 28.860 -26.418 1.00 31.12 91 GLU A C 1
ATOM 699 O O . GLU A 1 91 ? -9.447 28.078 -26.209 1.00 29.90 91 GLU A O 1
ATOM 705 N N . ALA A 1 92 ? -11.593 28.471 -26.771 1.00 30.38 92 ALA A N 1
ATOM 706 C CA . ALA A 1 92 ? -11.932 27.076 -26.997 1.00 30.28 92 ALA A CA 1
ATOM 707 C C . ALA A 1 92 ? -12.890 27.033 -28.182 1.00 31.39 92 ALA A C 1
ATOM 708 O O . ALA A 1 92 ? -13.374 28.078 -28.617 1.00 32.06 92 ALA A O 1
ATOM 710 N N . ARG A 1 93 ? -13.166 25.841 -28.707 1.00 32.53 93 ARG A N 1
ATOM 711 C CA . ARG A 1 93 ? -14.067 25.733 -29.851 1.00 34.89 93 ARG A CA 1
ATOM 712 C C . ARG A 1 93 ? -15.505 26.054 -29.483 1.00 34.73 93 ARG A C 1
ATOM 713 O O . ARG A 1 93 ? -16.270 26.522 -30.320 1.00 36.63 93 ARG A O 1
ATOM 721 N N . ASP A 1 94 ? -15.871 25.802 -28.232 1.00 33.81 94 ASP A N 1
ATOM 722 C CA . ASP A 1 94 ? -17.218 26.089 -27.754 1.00 33.02 94 ASP A CA 1
ATOM 723 C C . ASP A 1 94 ? -17.273 26.030 -26.230 1.00 32.28 94 ASP A C 1
ATOM 724 O O . ASP A 1 94 ? -16.283 25.697 -25.573 1.00 31.13 94 ASP A O 1
ATOM 729 N N . LEU A 1 95 ? -18.434 26.347 -25.669 1.00 30.36 95 LEU A N 1
ATOM 730 C CA . LEU A 1 95 ? -18.584 26.351 -24.227 1.00 28.98 95 LEU A CA 1
ATOM 731 C C . LEU A 1 95 ? -18.286 24.997 -23.615 1.00 28.17 95 LEU A C 1
ATOM 732 O O . LEU A 1 95 ? -17.685 24.923 -22.548 1.00 28.14 95 LEU A O 1
ATOM 737 N N . ASN A 1 96 ? -18.706 23.923 -24.273 1.00 27.42 96 ASN A N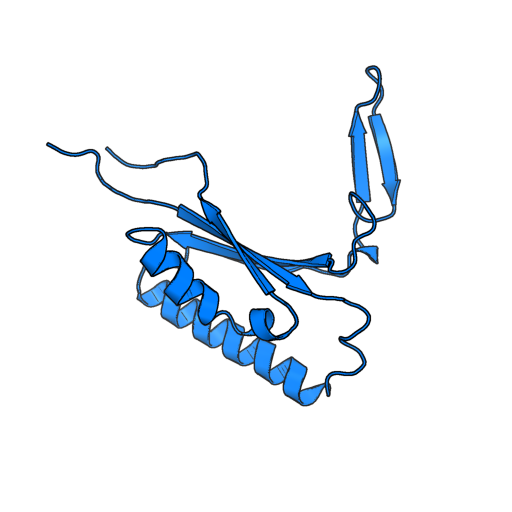 1
ATOM 738 C CA . ASN A 1 96 ? -18.445 22.602 -23.728 1.00 27.96 96 ASN A CA 1
ATOM 739 C C . ASN A 1 96 ? -16.952 22.343 -23.585 1.00 27.53 96 ASN A C 1
ATOM 740 O O . ASN A 1 96 ? -16.515 21.791 -22.577 1.00 26.89 96 ASN A O 1
ATOM 745 N N . GLN A 1 97 ? -16.157 22.748 -24.572 1.00 27.29 97 GLN A N 1
ATOM 746 C CA . GLN A 1 97 ? -14.725 22.540 -24.454 1.00 25.90 97 GLN A CA 1
ATOM 747 C C . GLN A 1 97 ? -14.169 23.462 -23.367 1.00 25.62 97 GLN A C 1
ATOM 748 O O . GLN A 1 97 ? -13.261 23.081 -22.634 1.00 25.35 97 GLN A O 1
ATOM 754 N N . ALA A 1 98 ? -14.719 24.670 -23.261 1.00 24.62 98 ALA A N 1
ATOM 755 C CA . ALA A 1 98 ? -14.279 25.620 -22.239 1.00 24.28 98 ALA A CA 1
ATOM 756 C C . ALA A 1 98 ? -14.515 25.039 -20.835 1.00 23.92 98 ALA A C 1
ATOM 757 O O . ALA A 1 98 ? -13.674 25.188 -19.941 1.00 23.66 98 ALA A O 1
ATOM 759 N N . LEU A 1 99 ? -15.650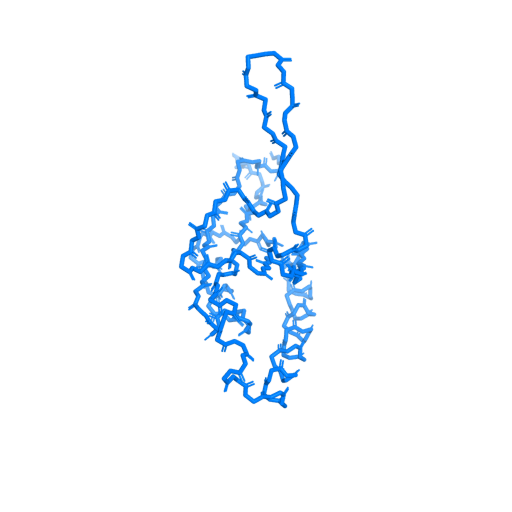 24.367 -20.647 1.00 22.96 99 LEU A N 1
ATOM 760 C CA . LEU A 1 99 ? -15.979 23.762 -19.360 1.00 22.68 99 LEU A CA 1
ATOM 761 C C . LEU A 1 99 ? -15.042 22.602 -19.045 1.00 23.63 99 LEU A C 1
ATOM 762 O O . LEU A 1 99 ? -14.716 22.367 -17.882 1.00 24.26 99 LEU A O 1
ATOM 767 N N . GLN A 1 100 ? -14.617 21.871 -20.075 1.00 23.98 100 GLN A N 1
ATOM 768 C CA . GLN A 1 100 ? -13.696 20.748 -19.889 1.00 25.40 100 GLN A CA 1
ATOM 769 C C . GLN A 1 100 ? -12.341 21.233 -19.383 1.00 25.58 100 GLN A C 1
ATOM 770 O O . GLN A 1 100 ? -11.666 20.549 -18.609 1.00 25.89 100 GLN A O 1
ATOM 776 N N . ILE A 1 101 ? -11.943 22.411 -19.850 1.00 25.12 101 ILE A N 1
ATOM 777 C CA . ILE A 1 101 ? -10.692 23.029 -19.442 1.00 24.13 101 ILE A CA 1
ATOM 778 C C . ILE A 1 101 ? -10.852 23.593 -18.032 1.00 23.95 101 ILE A C 1
ATOM 779 O O . ILE A 1 101 ? -10.025 23.339 -17.158 1.00 25.08 101 ILE A O 1
ATOM 784 N N . ALA A 1 102 ? -11.926 24.348 -17.812 1.00 23.16 102 ALA A N 1
ATOM 785 C CA . ALA A 1 102 ? -12.190 24.940 -16.503 1.00 22.29 102 ALA A CA 1
ATOM 786 C C . ALA A 1 102 ? -12.284 23.884 -15.386 1.00 22.57 102 ALA A C 1
ATOM 787 O O . ALA A 1 102 ? -11.851 24.118 -14.255 1.00 21.46 102 ALA A O 1
ATOM 789 N N . ALA A 1 103 ? -12.845 22.722 -15.703 1.00 23.78 103 ALA A N 1
ATOM 790 C CA . ALA A 1 103 ? -12.977 21.649 -14.720 1.00 25.47 103 ALA A CA 1
ATOM 791 C C . ALA A 1 103 ? -11.607 21.187 -14.238 1.00 26.87 103 ALA A C 1
ATOM 792 O O . ALA A 1 103 ? -11.503 20.539 -13.196 1.00 27.42 103 ALA A O 1
ATOM 794 N N . LYS A 1 104 ? -10.561 21.524 -14.993 1.00 27.71 104 LYS A N 1
ATOM 795 C CA . LYS A 1 104 ? -9.206 21.109 -14.645 1.00 28.69 104 LYS A CA 1
ATOM 796 C C . LYS A 1 104 ? -8.328 22.192 -14.032 1.00 28.57 104 LYS A C 1
ATOM 797 O O . LYS A 1 104 ? -7.180 21.922 -13.689 1.00 28.39 104 LYS A O 1
ATOM 803 N N . ILE A 1 105 ? -8.845 23.411 -13.901 1.00 26.95 105 ILE A N 1
ATOM 804 C CA . ILE A 1 105 ? -8.059 24.485 -13.293 1.00 27.19 105 ILE A CA 1
ATOM 805 C C . ILE A 1 105 ? -7.846 24.111 -11.822 1.00 27.93 105 ILE A C 1
ATOM 806 O O . ILE A 1 105 ? -8.803 24.080 -11.040 1.00 28.45 105 ILE A O 1
ATOM 811 N N . PRO A 1 106 ? -6.584 23.828 -11.429 1.00 27.87 106 PRO A N 1
ATOM 812 C CA . PRO A 1 106 ? -6.197 23.436 -10.066 1.00 28.17 106 PRO A CA 1
ATOM 813 C C . PRO A 1 106 ? -6.813 24.203 -8.904 1.00 28.20 106 PRO A C 1
ATOM 814 O O . PRO A 1 106 ? -7.407 23.596 -8.015 1.00 28.50 106 PRO A O 1
ATOM 818 N N . PRO A 1 107 ? -6.686 25.543 -8.896 1.00 27.74 107 PRO A N 1
ATOM 819 C CA . PRO A 1 107 ? -7.232 26.387 -7.824 1.00 28.00 107 PRO A CA 1
ATOM 820 C C . PRO A 1 107 ? -8.753 26.271 -7.681 1.00 29.22 107 PRO A C 1
ATOM 821 O O . PRO A 1 107 ? -9.318 26.569 -6.623 1.00 28.52 107 PRO A O 1
ATOM 825 N N . GLY A 1 108 ? -9.405 25.844 -8.761 1.00 30.50 108 GLY A N 1
ATOM 826 C CA . GLY A 1 108 ? -10.850 25.704 -8.767 1.00 29.96 108 GLY A CA 1
ATOM 827 C C . GLY A 1 108 ? -11.370 24.786 -7.683 1.00 30.79 108 GLY A C 1
ATOM 828 O O . GLY A 1 108 ? -12.530 24.882 -7.287 1.00 31.11 108 GLY A O 1
ATOM 829 N N . ARG A 1 109 ? -10.510 23.901 -7.191 1.00 30.72 109 ARG A N 1
ATOM 830 C CA . ARG A 1 109 ? -10.904 22.956 -6.154 1.00 30.90 109 ARG A CA 1
ATOM 831 C C . ARG A 1 109 ? -11.077 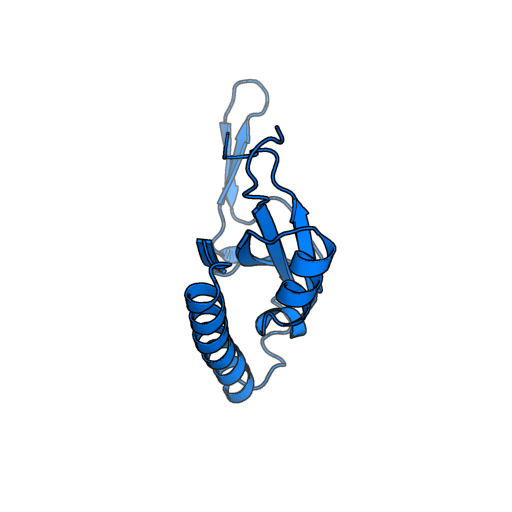23.623 -4.795 1.00 29.53 109 ARG A C 1
ATOM 832 O O . ARG A 1 109 ? -11.579 23.008 -3.858 1.00 28.80 109 ARG A O 1
ATOM 840 N N . LEU A 1 110 ? -10.669 24.886 -4.694 1.00 28.04 110 LEU A N 1
ATOM 841 C CA . LEU A 1 110 ? -10.807 25.630 -3.447 1.00 27.64 110 LEU A CA 1
ATOM 842 C C . LEU A 1 110 ? -12.229 26.178 -3.296 1.00 26.82 110 LEU A C 1
ATOM 843 O O . LEU A 1 110 ? -12.623 26.607 -2.213 1.00 28.18 110 LEU A O 1
ATOM 848 N N . GLY A 1 111 ? -12.994 26.161 -4.386 1.00 24.84 111 GLY A N 1
ATOM 849 C CA . GLY A 1 111 ? -14.362 26.658 -4.353 1.00 22.62 111 GLY A CA 1
ATOM 850 C C . GLY A 1 111 ? -15.094 26.283 -5.625 1.00 22.58 111 GLY A C 1
ATOM 851 O O . GLY A 1 111 ? -15.584 25.164 -5.767 1.00 22.72 111 GLY A O 1
ATOM 852 N N . CYS A 1 112 ? -15.170 27.219 -6.562 1.00 22.24 112 CYS A N 1
ATOM 853 C CA . CYS A 1 112 ? -15.831 26.951 -7.829 1.00 22.04 112 CYS A CA 1
ATOM 854 C C . CYS A 1 112 ? -15.170 27.761 -8.923 1.00 21.85 112 CYS A C 1
ATOM 855 O O . CYS A 1 112 ? -14.308 28.601 -8.654 1.00 21.80 112 CYS A O 1
ATOM 858 N N . VAL A 1 113 ? -15.556 27.478 -10.160 1.00 19.93 113 VAL A N 1
ATOM 859 C CA . VAL A 1 113 ? -15.051 28.207 -11.309 1.00 20.52 113 VAL A CA 1
ATOM 860 C C . VAL A 1 113 ? -16.262 28.589 -12.151 1.00 21.35 113 VAL A C 1
ATOM 861 O O . VAL A 1 113 ? -17.075 27.730 -12.512 1.00 21.73 113 VAL A O 1
ATOM 865 N N . GLU A 1 114 ? -16.399 29.880 -12.433 1.00 20.82 114 GLU A N 1
ATOM 866 C CA . GLU A 1 114 ? -17.498 30.355 -13.255 1.00 20.20 114 GLU A CA 1
ATOM 867 C C . GLU A 1 114 ? -16.946 30.602 -14.652 1.00 20.41 114 GLU A C 1
ATOM 868 O O . GLU A 1 114 ? -15.967 31.337 -14.814 1.00 19.98 114 GLU A O 1
ATOM 874 N N . VAL A 1 115 ? -17.561 29.980 -15.654 1.00 20.24 115 VAL A N 1
ATOM 875 C CA . VAL A 1 115 ? -17.135 30.157 -17.039 1.00 19.97 115 VAL A CA 1
ATOM 876 C C . VAL A 1 115 ? -18.084 31.142 -17.722 1.00 20.12 115 VAL A C 1
ATOM 877 O O . VAL A 1 115 ? -19.285 30.886 -17.830 1.00 19.78 115 VAL A O 1
ATOM 881 N N . ARG A 1 116 ? -17.541 32.271 -18.169 1.00 19.21 116 ARG A N 1
ATOM 882 C CA . ARG A 1 116 ? -18.334 33.294 -18.833 1.00 19.48 116 ARG A CA 1
ATOM 883 C C . ARG A 1 116 ? -17.790 33.642 -20.212 1.00 20.38 116 ARG A C 1
ATOM 884 O O . ARG A 1 116 ? -16.617 33.972 -20.358 1.00 19.36 116 ARG A O 1
ATOM 892 N N . PRO A 1 117 ? -18.640 33.564 -21.246 1.00 21.81 117 PRO A N 1
ATOM 893 C CA . PRO A 1 117 ? -18.216 33.894 -22.607 1.00 21.82 117 PRO A CA 1
ATOM 894 C C . PRO A 1 117 ? -17.993 35.405 -22.674 1.00 21.95 117 PRO A C 1
ATOM 895 O O . PRO A 1 117 ? -18.748 36.172 -22.069 1.00 21.97 117 PRO A O 1
ATOM 899 N N . VAL A 1 118 ? -16.964 35.841 -23.392 1.00 21.75 118 VAL A N 1
ATOM 900 C CA . VAL A 1 118 ? -16.733 37.276 -23.533 1.00 22.74 118 VAL A CA 1
ATOM 901 C C . VAL A 1 118 ? -17.600 37.736 -24.713 1.00 22.96 118 VAL A C 1
ATOM 902 O O . VAL A 1 118 ? -18.107 36.910 -25.477 1.00 22.63 118 VAL A O 1
ATOM 906 N N . LYS A 1 119 ? -17.783 39.043 -24.860 1.00 23.47 119 LYS A N 1
ATOM 907 C CA . LYS A 1 119 ? -18.592 39.558 -25.957 1.00 23.39 119 LYS A CA 1
ATOM 908 C C . LYS A 1 119 ? -17.820 39.609 -27.266 1.00 24.37 119 LYS A C 1
ATOM 909 O O . LYS A 1 119 ? -18.357 39.274 -28.321 1.00 23.73 119 LYS A O 1
ATOM 915 N N . GLU A 1 120 ? -16.559 40.022 -27.191 1.00 24.29 120 GLU A N 1
ATOM 916 C CA . GLU A 1 120 ? -15.715 40.153 -28.379 1.00 25.82 120 GLU A CA 1
ATOM 917 C C . GLU A 1 120 ? -15.467 38.853 -29.135 1.00 27.56 120 GLU A C 1
ATOM 918 O O . GLU A 1 120 ? -14.966 37.872 -28.569 1.00 26.99 120 GLU A O 1
ATOM 924 N N . TRP A 1 121 ? -15.811 38.856 -30.421 1.00 27.70 121 TRP A N 1
ATOM 925 C CA . TRP A 1 121 ? -15.590 37.693 -31.271 1.00 29.28 121 TRP A CA 1
ATOM 926 C C . TRP A 1 121 ? -14.582 38.118 -32.338 1.00 31.40 121 TRP A C 1
ATOM 927 O O . TRP A 1 121 ? -14.930 38.764 -33.326 1.00 30.51 121 TRP A O 1
ATOM 938 N N . GLU A 1 122 ? -13.325 37.767 -32.094 1.00 36.35 122 GLU A N 1
ATOM 939 C CA . GLU A 1 122 ? -12.202 38.085 -32.973 1.00 41.62 122 GLU A CA 1
ATOM 940 C C . GLU A 1 122 ? -12.049 37.069 -34.116 1.00 43.68 122 GLU A C 1
ATOM 941 O O . GLU A 1 122 ? -12.059 35.858 -33.885 1.00 44.79 122 GLU A O 1
ATOM 947 N N . GLY A 1 123 ? -11.902 37.565 -35.344 1.00 45.64 123 GLY A N 1
ATOM 948 C CA . GLY A 1 123 ? -11.749 36.679 -36.490 1.00 47.17 123 GLY A CA 1
ATOM 949 C C . GLY A 1 123 ? -12.192 37.327 -37.789 1.00 48.61 123 GLY A C 1
ATOM 950 O O . GLY A 1 123 ? -12.192 38.554 -37.902 1.00 48.78 123 GLY A O 1
ATOM 951 N N . SER A 1 124 ? -12.576 36.505 -38.767 1.00 49.23 124 SER A N 1
ATOM 952 C CA . SER A 1 124 ? -13.028 36.996 -40.071 1.00 49.20 124 SER A CA 1
ATOM 953 C C . SER A 1 124 ? -13.610 35.880 -40.949 1.00 49.51 124 SER A C 1
ATOM 954 O O . SER A 1 124 ? -14.418 36.192 -41.856 1.00 50.07 124 SER A O 1
#

Organism: Pseudomonas aeruginosa (strain ATCC 15692 / DSM 22644 / CIP 104116 / JCM 14847 / LMG 12228 / 1C / PRS 101 / PAO1) (NCBI:txid208964)

Nearest PDB structures (foldseek):
  1s7i-assembly1_A-2  TM=1.008E+00  e=6.388E-25  Pseudomonas aeruginosa
  3dtz-assembly1_B  TM=4.910E-01  e=2.071E-01  Thermoplasma acidophilum
  7qep-assembly1_M0  TM=3.786E-01  e=3.764E-01  Encephalitozoon cuniculi GB-M1
  6uz7-assembly1_AI  TM=3.296E-01  e=4.503E-01  Kluyveromyces lactis
  6rm3-assembly1_LI0  TM=3.152E-01  e=5.387E-01  Vairimorpha necatrix

Foldseek 3Di:
DDWDFFWKKKKWAKAAPVCVVVPPPVVVVVLVVVQVVLLVVCVVVQWFDDKDFADDQQQDKDWDCDPNDIDIDGGDPDDDRIDGGMITMTTDRDVVVVVVSSVSNSSCVNDHIDMGTDPDTDGD